Protein AF-A0A950FA76-F1 (afdb_monomer)

Sequence (65 aa):
MSCVLVATRINARICDLCHQPIRRTDDQVRILRIGVSATVHWRCFIAAMRESDHRAAAVVEEAAR

Solvent-accessible surface area (backbone atoms only — not comparable to full-atom values): 4159 Å² total; per-residue (Å²): 139,81,87,78,83,76,84,73,91,64,89,58,50,46,16,76,81,80,70,43,74,50,55,95,88,54,62,68,43,76,49,80,51,95,97,45,79,47,40,29,41,42,70,58,50,53,53,52,50,51,53,50,52,54,54,51,50,53,53,54,57,59,75,74,108

Secondary structure (DSSP, 8-state):
-------------B-TTT-PBPPTTS-EEEEEETTEEEEEEHHHHHHHHHHHHHHHHHHHHHHT-

Radius of gyration: 15.0 Å; Cα contacts (8 Å, |Δi|>4): 52; chains: 1; bounding box: 35×27×39 Å

Structure (mmCIF, N/CA/C/O backbone):
data_AF-A0A950FA76-F1
#
_entry.id   AF-A0A950FA76-F1
#
loop_
_atom_site.group_PDB
_atom_site.id
_atom_site.type_symbol
_atom_site.label_atom_id
_atom_site.label_alt_id
_atom_site.label_comp_id
_atom_site.label_asym_id
_atom_site.label_entity_id
_atom_site.label_seq_id
_atom_site.pdbx_PDB_ins_code
_atom_site.Cartn_x
_atom_site.Cartn_y
_atom_site.Cartn_z
_atom_site.occupancy
_atom_site.B_iso_or_equiv
_atom_site.auth_seq_id
_atom_site.auth_comp_id
_atom_site.auth_asym_id
_atom_site.auth_atom_id
_atom_site.pdbx_PDB_model_num
ATOM 1 N N . MET A 1 1 ? -6.374 21.430 -7.919 1.00 35.16 1 MET A N 1
ATOM 2 C CA . MET A 1 1 ? -6.584 19.975 -7.756 1.00 35.16 1 MET A CA 1
ATOM 3 C C . MET A 1 1 ? -6.418 19.682 -6.268 1.00 35.16 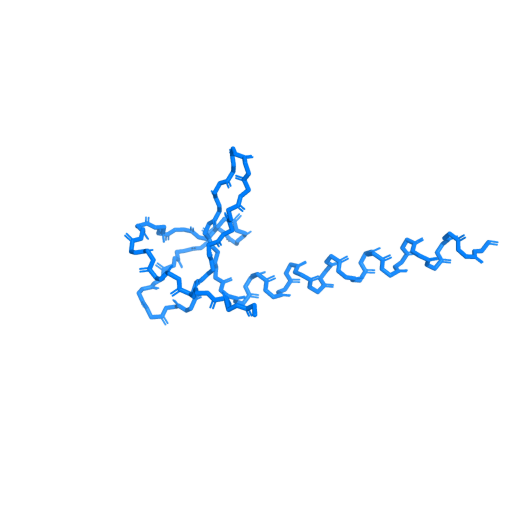1 MET A C 1
ATOM 5 O O . MET A 1 1 ? -5.310 19.794 -5.770 1.00 35.16 1 MET A O 1
ATOM 9 N N . SER A 1 2 ? -7.520 19.524 -5.530 1.00 29.33 2 SER A N 1
ATOM 10 C CA . SER A 1 2 ? -7.522 19.496 -4.057 1.00 29.33 2 SER A CA 1
ATOM 11 C C . SER A 1 2 ? -7.712 18.058 -3.576 1.00 29.33 2 SER A C 1
ATOM 13 O O . SER A 1 2 ? -8.757 17.464 -3.839 1.00 29.33 2 SER A O 1
ATOM 15 N N . CYS A 1 3 ? -6.709 17.478 -2.914 1.00 34.81 3 CYS A N 1
ATOM 16 C CA . CYS A 1 3 ? -6.862 16.194 -2.234 1.00 34.81 3 CYS A CA 1
ATOM 17 C C . CYS A 1 3 ? -7.635 16.428 -0.934 1.00 34.81 3 CYS A C 1
ATOM 19 O O . CYS A 1 3 ? -7.069 16.843 0.074 1.00 34.81 3 CYS A O 1
ATOM 21 N N . VAL A 1 4 ? -8.944 16.180 -0.961 1.00 35.16 4 VAL A N 1
ATOM 22 C CA . VAL A 1 4 ? -9.767 16.172 0.249 1.00 35.16 4 VAL A CA 1
ATOM 23 C C . VAL A 1 4 ? -9.446 14.896 1.029 1.00 35.16 4 VAL A C 1
ATOM 25 O O . VAL A 1 4 ? -9.828 13.797 0.629 1.00 35.16 4 VAL A O 1
ATOM 28 N N . LEU A 1 5 ? -8.744 15.043 2.154 1.00 40.81 5 LEU A N 1
ATOM 29 C CA . LEU A 1 5 ? -8.581 13.996 3.162 1.00 40.81 5 LEU A CA 1
ATOM 30 C C . LEU A 1 5 ? -9.928 13.774 3.861 1.00 40.81 5 LEU A C 1
ATOM 32 O O . LEU A 1 5 ? -10.226 14.375 4.891 1.00 40.81 5 LEU A O 1
ATOM 36 N N . VAL A 1 6 ? -10.779 12.924 3.287 1.00 42.06 6 VAL A N 1
ATOM 37 C CA . VAL A 1 6 ? -12.000 12.488 3.969 1.00 42.06 6 VAL A CA 1
ATOM 38 C C . VAL A 1 6 ? -11.598 11.475 5.039 1.00 42.06 6 VAL A C 1
ATOM 40 O O . VAL A 1 6 ? -11.365 10.301 4.752 1.00 42.06 6 VAL A O 1
ATOM 43 N N . ALA A 1 7 ? -11.535 11.924 6.293 1.00 42.03 7 ALA A N 1
ATOM 44 C CA . ALA A 1 7 ? -11.410 11.062 7.464 1.00 42.03 7 ALA A CA 1
ATOM 45 C C . ALA A 1 7 ? -12.717 10.271 7.685 1.00 42.03 7 ALA A C 1
ATOM 47 O O . ALA A 1 7 ? -13.473 10.516 8.625 1.00 42.03 7 ALA A O 1
ATOM 48 N N . THR A 1 8 ? -13.035 9.324 6.797 1.00 41.72 8 THR A N 1
ATOM 49 C CA . THR A 1 8 ? -14.119 8.367 7.042 1.00 41.72 8 THR A CA 1
ATOM 50 C C . THR A 1 8 ? -13.730 7.481 8.223 1.00 41.72 8 THR A C 1
ATOM 52 O O . THR A 1 8 ? -12.822 6.659 8.102 1.00 41.72 8 THR A O 1
ATOM 55 N N . ARG A 1 9 ? -14.423 7.647 9.359 1.00 43.09 9 ARG A N 1
ATOM 56 C CA . ARG A 1 9 ? -14.358 6.760 10.532 1.00 43.09 9 ARG A CA 1
ATOM 57 C C . ARG A 1 9 ? -14.829 5.358 10.142 1.00 43.09 9 ARG A C 1
ATOM 59 O O . ARG A 1 9 ? -16.001 5.027 10.277 1.00 43.09 9 ARG A O 1
ATOM 66 N N . ILE A 1 10 ? -13.920 4.541 9.638 1.00 50.28 10 ILE A N 1
ATOM 67 C CA . ILE A 1 10 ? -14.156 3.124 9.374 1.00 50.28 10 ILE A CA 1
ATOM 68 C C . ILE A 1 10 ? -13.367 2.358 10.419 1.00 50.28 10 ILE A C 1
ATOM 70 O O . ILE A 1 10 ? -12.200 2.660 10.655 1.00 50.28 10 ILE A O 1
ATOM 74 N N . ASN A 1 11 ? -14.021 1.392 11.065 1.00 51.03 11 ASN A N 1
ATOM 75 C CA . ASN A 1 11 ? -13.443 0.480 12.056 1.00 51.03 11 ASN A CA 1
ATOM 76 C C . ASN A 1 11 ? -12.423 -0.486 11.416 1.00 51.03 11 ASN A C 1
ATOM 78 O O . ASN A 1 11 ? -12.501 -1.696 11.616 1.00 51.03 11 ASN A O 1
ATOM 82 N N . ALA A 1 12 ? -11.472 0.014 10.632 1.00 58.69 12 ALA A N 1
ATOM 83 C CA . ALA A 1 12 ? -10.318 -0.766 10.238 1.00 58.69 12 ALA A CA 1
ATOM 84 C C . ALA A 1 12 ? -9.452 -0.955 11.479 1.00 58.69 12 ALA A C 1
ATOM 86 O O . ALA A 1 12 ? -8.677 -0.087 11.865 1.00 58.69 12 ALA A O 1
ATOM 87 N N . ARG A 1 13 ? -9.670 -2.070 12.174 1.00 75.50 13 ARG A N 1
ATOM 88 C CA . ARG A 1 13 ? -8.913 -2.394 13.382 1.00 75.50 13 ARG A CA 1
ATOM 89 C C . ARG A 1 13 ? -7.563 -3.005 13.071 1.00 75.50 13 ARG A C 1
ATOM 91 O O . ARG A 1 13 ? -6.777 -3.099 13.997 1.00 75.50 13 ARG A O 1
ATOM 98 N N . ILE A 1 14 ? -7.311 -3.436 11.837 1.00 88.88 14 ILE A N 1
ATOM 99 C CA . ILE A 1 14 ? -6.106 -4.159 11.426 1.00 88.88 14 ILE A CA 1
ATOM 100 C C . ILE A 1 14 ? -5.564 -3.502 10.157 1.00 88.88 14 ILE A C 1
ATOM 102 O O . ILE A 1 14 ? -6.336 -3.138 9.275 1.00 88.88 14 ILE A O 1
ATOM 106 N N . CYS A 1 15 ? -4.248 -3.328 10.094 1.00 90.75 15 CYS A N 1
ATOM 107 C CA . CYS A 1 15 ? -3.545 -2.845 8.913 1.00 90.75 15 CYS A CA 1
ATOM 108 C C . CYS A 1 15 ? -3.398 -3.968 7.882 1.00 90.75 15 CYS A C 1
ATOM 110 O O . CYS A 1 15 ? -2.803 -4.998 8.193 1.00 90.75 15 CYS A O 1
ATOM 112 N N . ASP A 1 16 ? -3.861 -3.743 6.651 1.00 90.62 16 ASP A N 1
ATOM 113 C CA . ASP A 1 16 ? -3.805 -4.735 5.560 1.00 90.62 16 ASP A CA 1
ATOM 114 C C . ASP A 1 16 ? -2.376 -5.078 5.085 1.00 90.62 16 ASP A C 1
ATOM 116 O O . ASP A 1 16 ? -2.195 -6.009 4.309 1.00 90.62 16 ASP A O 1
ATOM 120 N N . LEU A 1 17 ? -1.349 -4.338 5.528 1.00 90.69 17 LEU A N 1
ATOM 121 C CA . LEU A 1 17 ? 0.053 -4.607 5.169 1.00 90.69 17 LEU A CA 1
ATOM 122 C C . LEU A 1 17 ? 0.804 -5.398 6.242 1.00 90.69 17 LEU A C 1
ATOM 124 O O . LEU A 1 17 ? 1.469 -6.382 5.937 1.00 90.69 17 LEU A O 1
ATOM 128 N N . CYS A 1 18 ? 0.743 -4.958 7.501 1.00 93.44 18 CYS A N 1
ATOM 129 C CA . CYS A 1 18 ? 1.517 -5.570 8.588 1.00 93.44 18 CYS A CA 1
ATOM 130 C C . CYS A 1 18 ? 0.684 -6.484 9.496 1.00 93.44 18 CYS A C 1
ATOM 132 O O . CYS A 1 18 ? 1.233 -7.080 10.422 1.00 93.44 18 CYS A O 1
ATOM 134 N N . HIS A 1 19 ? -0.630 -6.562 9.270 1.00 93.06 19 HIS A N 1
ATOM 135 C CA . HIS A 1 19 ? -1.596 -7.337 10.054 1.00 93.06 19 HIS A CA 1
ATOM 136 C C . HIS A 1 19 ? -1.638 -6.992 11.5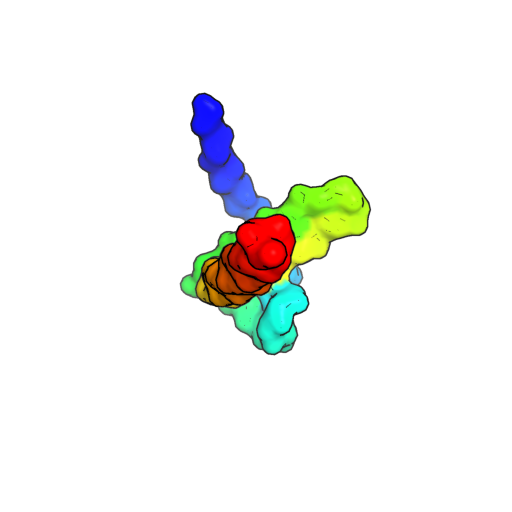53 1.00 93.06 19 HIS A C 1
ATOM 138 O O . HIS A 1 19 ? -2.207 -7.735 12.352 1.00 93.06 19 HIS A O 1
ATOM 144 N N . GLN A 1 20 ? -1.070 -5.849 11.952 1.00 93.31 20 GLN A N 1
ATOM 145 C CA . GLN A 1 20 ? -1.132 -5.349 13.324 1.00 93.31 20 GLN A CA 1
ATOM 146 C C . GLN A 1 20 ? -2.337 -4.430 13.531 1.00 93.31 20 GLN A C 1
ATOM 148 O O . GLN A 1 20 ? -2.798 -3.796 12.573 1.00 93.31 20 GLN A O 1
ATOM 153 N N . PRO A 1 21 ? -2.831 -4.302 14.775 1.00 91.50 21 PRO A N 1
ATOM 154 C CA . PRO A 1 21 ? -3.938 -3.413 15.053 1.00 91.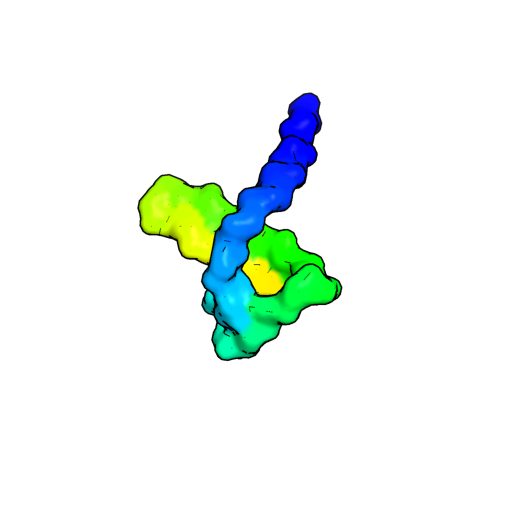50 21 PRO A CA 1
ATOM 155 C C . PRO A 1 21 ? -3.643 -1.942 14.722 1.00 91.50 21 PRO A C 1
ATOM 157 O O . PRO A 1 21 ? -2.541 -1.453 14.975 1.00 91.50 21 PRO A O 1
ATOM 160 N N . ILE A 1 22 ? -4.642 -1.221 14.213 1.00 88.56 22 ILE A N 1
ATOM 161 C CA . ILE A 1 22 ? -4.615 0.240 14.061 1.00 88.56 22 ILE A CA 1
ATOM 162 C C . ILE A 1 22 ? -5.307 0.853 15.279 1.00 88.56 22 ILE A C 1
ATOM 164 O O . ILE A 1 22 ? -6.487 0.602 15.547 1.00 88.56 22 ILE A O 1
ATOM 168 N N . ARG A 1 23 ? -4.561 1.638 16.055 1.00 87.00 23 ARG A N 1
ATOM 169 C CA . ARG A 1 23 ? -5.070 2.374 17.213 1.00 87.00 23 ARG A CA 1
ATOM 170 C C . ARG A 1 23 ? -5.660 3.704 16.757 1.00 87.00 23 ARG A C 1
ATOM 172 O O . ARG A 1 23 ? -5.288 4.250 15.729 1.00 87.00 23 ARG A O 1
ATOM 179 N N . ARG A 1 24 ? -6.537 4.290 17.577 1.00 80.50 24 ARG A N 1
ATOM 180 C CA . ARG A 1 24 ? -7.140 5.610 17.294 1.00 80.50 24 ARG A CA 1
ATOM 181 C C . ARG A 1 24 ? -6.123 6.747 17.157 1.00 80.50 24 ARG A C 1
ATOM 183 O O . ARG A 1 24 ? -6.453 7.771 16.577 1.00 80.50 24 ARG A O 1
ATOM 190 N N . THR A 1 25 ? -4.946 6.586 17.753 1.00 85.50 25 THR A N 1
ATOM 191 C CA . THR A 1 25 ? -3.848 7.557 17.722 1.00 85.50 25 THR A CA 1
ATOM 192 C C . THR A 1 25 ? -2.909 7.354 16.538 1.00 85.50 25 THR A C 1
ATOM 194 O O . THR A 1 25 ? -1.966 8.123 16.398 1.00 85.50 25 THR A O 1
ATOM 197 N N . ASP A 1 26 ? -3.103 6.301 15.742 1.00 86.31 26 ASP A N 1
ATOM 198 C CA . ASP A 1 26 ? -2.254 6.034 14.590 1.00 86.31 26 ASP A CA 1
ATOM 199 C C . ASP A 1 26 ? -2.752 6.822 13.377 1.00 86.31 26 ASP A C 1
ATOM 201 O O . ASP A 1 26 ? -3.946 6.834 13.069 1.00 86.31 26 ASP A O 1
ATOM 205 N N . ASP A 1 27 ? -1.821 7.417 12.636 1.00 89.44 27 ASP A N 1
ATOM 206 C CA . ASP A 1 27 ? -2.115 7.941 11.308 1.00 89.44 27 ASP A CA 1
ATOM 207 C C . ASP A 1 27 ? -2.410 6.779 10.352 1.00 89.44 27 ASP A C 1
ATOM 209 O O . ASP A 1 27 ? -1.623 5.829 10.228 1.00 89.44 27 ASP A O 1
ATOM 213 N N . GLN A 1 28 ? -3.536 6.861 9.644 1.00 86.81 28 GLN A N 1
ATOM 214 C CA . GLN A 1 28 ? -4.002 5.818 8.732 1.00 86.81 28 GLN A CA 1
ATOM 215 C C . GLN A 1 28 ? -4.304 6.363 7.337 1.00 86.81 28 GLN A C 1
ATOM 217 O O . GLN A 1 28 ? -4.757 7.495 7.168 1.00 86.81 28 GLN A O 1
ATOM 222 N N . VAL A 1 29 ? -4.097 5.514 6.335 1.00 88.62 29 VAL A N 1
ATOM 223 C CA . VAL A 1 29 ? -4.439 5.774 4.934 1.00 88.62 29 VAL A CA 1
ATOM 224 C C . VAL A 1 29 ? -5.487 4.777 4.501 1.00 88.62 29 VAL A C 1
ATOM 226 O O . VAL A 1 29 ? -5.391 3.587 4.804 1.00 88.62 29 VAL A O 1
ATOM 229 N N . ARG A 1 30 ? -6.468 5.264 3.744 1.00 84.31 30 ARG A N 1
ATOM 230 C CA . ARG A 1 30 ? -7.421 4.416 3.044 1.00 84.31 30 ARG A CA 1
ATOM 231 C C . ARG A 1 30 ? -7.120 4.441 1.554 1.00 84.31 30 ARG A C 1
ATOM 233 O O . ARG A 1 30 ? -7.118 5.502 0.936 1.00 84.31 30 ARG A O 1
ATOM 240 N N . ILE A 1 31 ? -6.891 3.265 0.994 1.00 84.12 31 ILE A N 1
ATOM 241 C CA . ILE A 1 31 ? -6.639 3.064 -0.428 1.00 84.12 31 ILE A CA 1
ATOM 242 C C . ILE A 1 31 ? -7.943 2.577 -1.044 1.00 84.12 31 ILE A C 1
ATOM 244 O O . ILE A 1 31 ? -8.492 1.559 -0.623 1.00 84.12 31 ILE A O 1
ATOM 248 N N . LEU A 1 32 ? -8.448 3.324 -2.022 1.00 83.81 32 LEU A N 1
ATOM 249 C CA . LEU A 1 32 ? -9.674 3.009 -2.744 1.00 83.81 32 LEU A CA 1
ATOM 250 C C . LEU A 1 32 ? -9.337 2.747 -4.208 1.00 83.81 32 LEU A C 1
ATOM 252 O O . LEU A 1 32 ? -8.882 3.642 -4.918 1.00 83.81 32 LEU A O 1
ATOM 256 N N . ARG A 1 33 ? -9.587 1.522 -4.661 1.00 78.44 33 ARG A N 1
ATOM 257 C CA . ARG A 1 33 ? -9.565 1.126 -6.072 1.00 78.44 33 ARG A CA 1
ATOM 258 C C . ARG A 1 33 ? -10.906 0.477 -6.405 1.00 78.44 33 ARG A C 1
ATOM 260 O O . ARG A 1 33 ? -11.597 -0.007 -5.511 1.00 78.44 33 ARG A O 1
ATOM 267 N N . ILE A 1 34 ? -11.301 0.461 -7.677 1.00 78.81 34 ILE A N 1
ATOM 268 C CA . ILE A 1 34 ? -12.530 -0.227 -8.102 1.00 78.81 34 ILE A CA 1
ATOM 269 C C . ILE A 1 34 ? -12.475 -1.681 -7.603 1.00 78.81 34 ILE A C 1
ATOM 271 O O . ILE A 1 34 ? -11.552 -2.415 -7.945 1.00 78.81 34 ILE A O 1
ATOM 275 N N . GLY A 1 35 ? -13.427 -2.062 -6.747 1.00 74.69 35 GLY A N 1
ATOM 276 C CA . GLY A 1 35 ? -13.516 -3.401 -6.154 1.00 74.69 35 GLY A CA 1
ATOM 277 C C . GLY A 1 35 ? -12.562 -3.700 -4.987 1.00 74.69 35 GLY A C 1
ATOM 278 O O . GLY A 1 35 ? -12.644 -4.793 -4.438 1.00 74.69 35 GLY A O 1
ATOM 279 N N . VAL A 1 36 ? -11.690 -2.770 -4.571 1.00 74.81 36 VAL A N 1
ATOM 280 C CA . VAL A 1 36 ? -10.720 -2.992 -3.479 1.00 74.81 36 VAL A CA 1
ATOM 281 C C . VAL A 1 36 ? -10.662 -1.783 -2.543 1.00 74.81 36 VAL A C 1
ATOM 283 O O . VAL A 1 36 ? -10.415 -0.655 -2.966 1.00 74.81 36 VAL A O 1
ATOM 286 N N . SER A 1 37 ? -10.840 -2.024 -1.244 1.00 84.00 37 SER A N 1
ATOM 287 C CA . SER A 1 37 ? -10.607 -1.039 -0.184 1.00 84.00 37 SER A CA 1
ATOM 288 C C . SER A 1 37 ? -9.623 -1.631 0.814 1.00 84.00 37 SER A C 1
ATOM 290 O O . SER A 1 37 ? -9.925 -2.664 1.400 1.00 84.00 37 SER A O 1
ATOM 292 N N . ALA A 1 38 ? -8.501 -0.953 1.043 1.00 85.69 38 ALA A N 1
ATOM 293 C CA . ALA A 1 38 ? -7.527 -1.320 2.070 1.00 85.69 38 ALA A CA 1
ATOM 294 C C . ALA A 1 38 ? -7.335 -0.158 3.049 1.00 85.69 38 ALA A C 1
ATOM 296 O O . ALA A 1 38 ? -7.359 1.011 2.651 1.00 85.69 38 ALA A O 1
ATOM 297 N N . THR A 1 39 ? -7.155 -0.469 4.327 1.00 90.44 39 THR A N 1
ATOM 298 C CA . THR A 1 39 ? -6.779 0.491 5.362 1.00 90.44 39 THR A CA 1
ATOM 299 C C . THR A 1 39 ?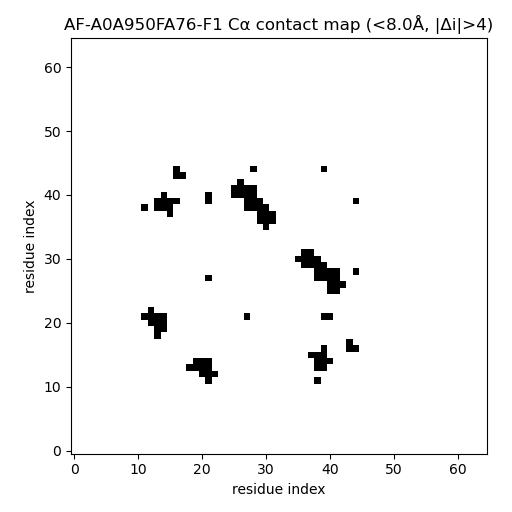 -5.468 0.071 6.000 1.00 90.44 39 THR A C 1
ATOM 301 O O . THR A 1 39 ? -5.295 -1.051 6.469 1.00 90.44 39 THR A O 1
ATOM 304 N N . VAL A 1 40 ? -4.518 0.995 6.019 1.00 90.12 40 VAL A N 1
ATOM 305 C CA . VAL A 1 40 ? -3.141 0.716 6.425 1.00 90.12 40 VAL A CA 1
ATOM 306 C C . VAL A 1 40 ? -2.620 1.834 7.314 1.00 90.12 40 VAL A C 1
ATOM 308 O O . VAL A 1 40 ? -3.082 2.974 7.227 1.00 90.12 40 VAL A O 1
ATOM 311 N N . HIS A 1 41 ? -1.622 1.541 8.148 1.00 92.75 41 HIS A N 1
ATOM 312 C CA . HIS A 1 41 ? -0.868 2.598 8.826 1.00 92.75 41 HIS A CA 1
ATOM 313 C C . HIS A 1 41 ? -0.166 3.483 7.791 1.00 92.75 41 HIS A C 1
ATOM 315 O O . HIS A 1 41 ? 0.402 2.967 6.825 1.00 92.7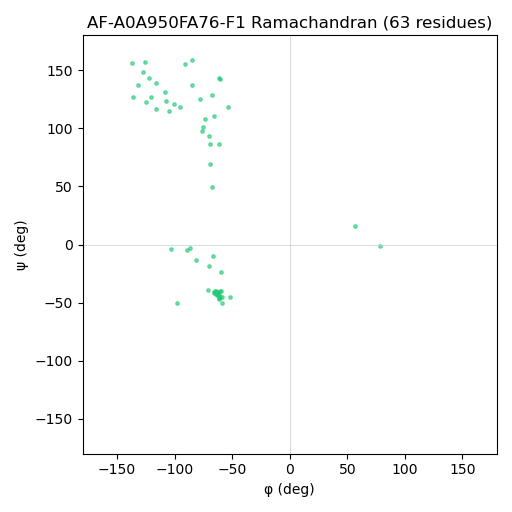5 41 HIS A O 1
ATOM 321 N N . TRP A 1 42 ? -0.094 4.793 8.044 1.00 90.88 42 TRP A N 1
ATOM 322 C CA . TRP A 1 42 ? 0.673 5.733 7.215 1.00 90.88 42 TRP A CA 1
ATOM 323 C C . TRP A 1 42 ? 2.118 5.260 6.999 1.00 90.88 42 TRP A C 1
ATOM 325 O O . TRP A 1 42 ? 2.608 5.216 5.873 1.00 90.88 42 TRP A O 1
ATOM 335 N N . ARG A 1 43 ? 2.788 4.799 8.065 1.00 92.81 43 ARG A N 1
ATOM 336 C CA . ARG A 1 43 ? 4.166 4.286 7.974 1.00 92.81 43 ARG A CA 1
ATOM 337 C C . ARG A 1 43 ? 4.296 3.070 7.048 1.00 92.81 43 ARG A C 1
ATOM 339 O O . ARG A 1 43 ? 5.272 2.968 6.313 1.00 92.81 43 ARG A O 1
ATOM 346 N N . CYS A 1 44 ? 3.321 2.159 7.087 1.00 93.50 44 CYS A N 1
ATOM 347 C CA . CYS A 1 44 ? 3.330 0.945 6.273 1.00 93.50 44 CYS A CA 1
ATOM 348 C C . CYS A 1 44 ? 3.094 1.295 4.806 1.00 93.50 44 CYS A C 1
ATOM 350 O O . CYS A 1 44 ? 3.769 0.754 3.938 1.00 93.50 44 CYS A O 1
ATOM 352 N N . PHE A 1 45 ? 2.202 2.252 4.546 1.00 92.81 45 PHE A N 1
ATOM 353 C CA . PHE A 1 45 ? 1.990 2.793 3.211 1.00 92.81 45 PHE A CA 1
ATOM 354 C C . PHE A 1 45 ? 3.275 3.394 2.622 1.00 92.81 45 PHE A C 1
ATOM 356 O O . PHE A 1 45 ? 3.670 3.022 1.522 1.00 92.81 45 PHE A O 1
ATOM 363 N N . ILE A 1 46 ? 3.973 4.262 3.364 1.00 93.06 46 ILE A N 1
ATOM 364 C CA . ILE A 1 46 ? 5.226 4.876 2.893 1.00 93.06 46 ILE A CA 1
ATOM 365 C C . ILE A 1 46 ? 6.320 3.833 2.641 1.00 93.06 46 ILE A C 1
ATOM 367 O O . ILE A 1 46 ? 7.038 3.936 1.648 1.00 93.06 46 ILE A O 1
ATOM 371 N N . ALA A 1 47 ? 6.447 2.825 3.507 1.00 94.00 47 ALA A N 1
ATOM 372 C CA . ALA A 1 47 ? 7.401 1.739 3.296 1.00 94.00 47 ALA A CA 1
ATOM 373 C C . ALA A 1 47 ? 7.100 0.959 2.003 1.00 94.00 47 ALA A C 1
ATOM 375 O O . ALA A 1 47 ? 8.005 0.756 1.196 1.00 94.00 47 ALA A O 1
ATOM 376 N N . ALA A 1 48 ? 5.832 0.603 1.770 1.00 92.62 48 A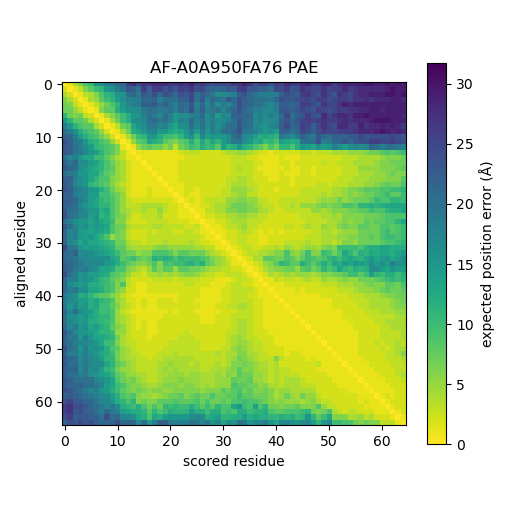LA A N 1
ATOM 377 C CA . ALA A 1 48 ? 5.410 -0.106 0.564 1.00 92.62 48 ALA A CA 1
ATOM 378 C C . ALA A 1 48 ? 5.617 0.725 -0.715 1.00 92.62 48 ALA A C 1
ATOM 380 O O . ALA A 1 48 ? 6.065 0.189 -1.726 1.00 92.62 48 ALA A O 1
ATOM 381 N N . MET A 1 49 ? 5.345 2.036 -0.671 1.00 91.56 49 MET A N 1
ATOM 382 C CA . MET A 1 49 ? 5.611 2.939 -1.798 1.00 91.56 49 MET A CA 1
ATOM 383 C C . MET A 1 49 ? 7.101 2.983 -2.142 1.00 91.56 49 MET A C 1
ATOM 385 O O . MET A 1 49 ? 7.457 2.799 -3.298 1.00 91.56 49 MET A O 1
ATOM 389 N N . ARG A 1 50 ? 7.979 3.130 -1.142 1.00 93.62 50 ARG A N 1
ATOM 390 C CA . ARG A 1 50 ? 9.435 3.126 -1.366 1.00 93.62 50 ARG A CA 1
ATOM 391 C C . ARG A 1 50 ? 9.924 1.813 -1.961 1.00 93.62 50 ARG A C 1
ATOM 393 O O . ARG A 1 50 ? 10.747 1.822 -2.867 1.00 93.62 50 ARG A O 1
ATOM 400 N N . GLU A 1 51 ? 9.430 0.683 -1.461 1.00 94.38 51 GLU A N 1
ATOM 401 C CA .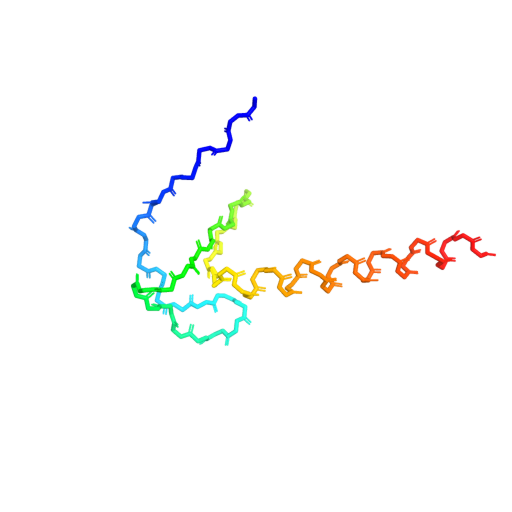 GLU A 1 51 ? 9.768 -0.625 -2.023 1.00 94.38 51 GLU A CA 1
ATOM 402 C C . GLU A 1 51 ? 9.298 -0.750 -3.479 1.00 94.38 51 GLU A C 1
ATOM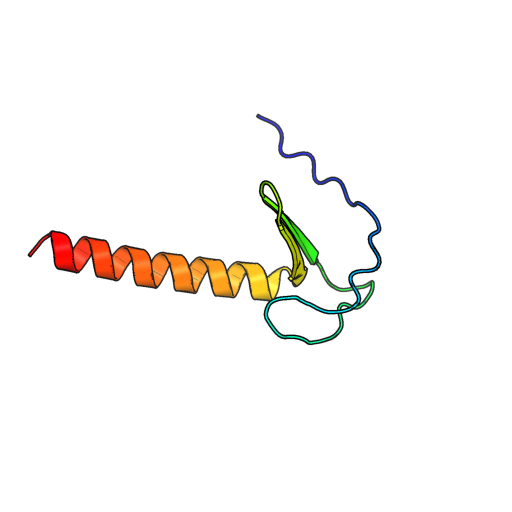 404 O O . GLU A 1 51 ? 10.047 -1.234 -4.329 1.00 94.38 51 GLU A O 1
ATOM 409 N N . SER A 1 52 ? 8.088 -0.273 -3.782 1.00 91.25 52 SER A N 1
ATOM 410 C CA . SER A 1 52 ? 7.570 -0.216 -5.149 1.00 91.25 52 SER A CA 1
ATOM 411 C C . SER A 1 52 ? 8.445 0.658 -6.049 1.00 91.25 52 SER A C 1
ATOM 413 O O . SER A 1 52 ? 8.773 0.235 -7.155 1.00 91.25 52 SER A O 1
ATOM 415 N N . ASP A 1 53 ? 8.859 1.836 -5.579 1.00 93.94 53 ASP A N 1
ATOM 416 C CA . ASP A 1 53 ? 9.724 2.754 -6.326 1.00 93.94 53 ASP A CA 1
ATOM 417 C C . ASP A 1 53 ? 11.096 2.125 -6.602 1.00 93.94 53 ASP A C 1
ATOM 419 O O . ASP A 1 53 ? 11.590 2.186 -7.726 1.00 93.94 53 ASP A O 1
ATOM 423 N N . HIS A 1 54 ? 11.689 1.448 -5.612 1.00 92.56 54 HIS A N 1
ATOM 424 C CA . HIS A 1 54 ? 12.952 0.726 -5.789 1.00 92.56 54 HIS A CA 1
ATOM 425 C C . HIS A 1 54 ? 12.844 -0.393 -6.828 1.00 92.56 54 HIS A C 1
ATOM 427 O O . HIS A 1 54 ? 13.716 -0.524 -7.685 1.00 92.56 54 HIS A O 1
ATOM 433 N N . ARG A 1 55 ? 11.770 -1.190 -6.782 1.00 91.12 55 ARG A N 1
ATOM 434 C CA . ARG A 1 55 ? 11.534 -2.241 -7.782 1.00 91.12 55 ARG A CA 1
ATOM 435 C C . ARG A 1 55 ? 11.300 -1.650 -9.172 1.00 91.12 55 ARG A C 1
ATOM 437 O O . ARG A 1 55 ? 11.814 -2.187 -10.145 1.00 91.12 55 ARG A O 1
ATOM 444 N N . ALA A 1 56 ? 10.558 -0.548 -9.267 1.00 89.25 56 ALA A N 1
ATOM 445 C CA . ALA A 1 56 ? 10.329 0.142 -10.532 1.00 89.25 56 ALA A CA 1
ATOM 446 C C . ALA A 1 56 ? 11.637 0.683 -11.128 1.00 89.25 56 ALA A C 1
ATOM 448 O O . ALA A 1 56 ? 11.878 0.497 -12.317 1.00 89.25 56 ALA A O 1
ATOM 449 N N . ALA A 1 57 ? 12.502 1.286 -10.306 1.00 89.00 57 ALA A N 1
ATOM 450 C CA . ALA A 1 57 ? 13.817 1.756 -10.735 1.00 89.00 57 ALA A CA 1
ATOM 451 C C . ALA A 1 57 ? 14.675 0.614 -11.305 1.00 89.00 57 ALA A C 1
ATOM 453 O O . ALA A 1 57 ? 15.211 0.755 -12.400 1.00 89.00 57 ALA A O 1
ATOM 454 N N . ALA A 1 58 ? 14.713 -0.541 -10.630 1.00 89.88 58 ALA A N 1
ATOM 455 C CA . ALA A 1 58 ? 15.448 -1.713 -11.110 1.00 89.88 58 ALA A CA 1
ATOM 456 C C . ALA A 1 58 ? 14.954 -2.205 -12.485 1.00 89.88 58 ALA A C 1
ATOM 458 O O . ALA A 1 58 ? 15.761 -2.537 -13.349 1.00 89.88 58 ALA A O 1
ATOM 459 N N . VAL A 1 59 ? 13.635 -2.197 -12.718 1.00 90.56 59 VAL A N 1
ATOM 460 C CA . VAL A 1 59 ? 13.051 -2.566 -14.022 1.00 90.56 59 VAL A CA 1
ATOM 461 C C . VAL A 1 59 ? 13.445 -1.571 -15.117 1.00 90.56 59 VAL A C 1
ATOM 463 O O . VAL A 1 59 ? 13.740 -1.982 -16.237 1.00 90.56 59 VAL A O 1
ATOM 466 N N . VAL A 1 60 ? 13.460 -0.267 -14.819 1.00 89.81 60 VAL A N 1
ATOM 467 C CA . VAL A 1 60 ? 13.886 0.755 -15.791 1.00 89.81 60 VAL A CA 1
ATOM 468 C C . VAL A 1 60 ? 15.371 0.608 -16.131 1.00 89.81 60 VAL A C 1
ATOM 470 O O . VAL A 1 60 ? 15.732 0.716 -17.300 1.00 89.81 60 VAL A O 1
AT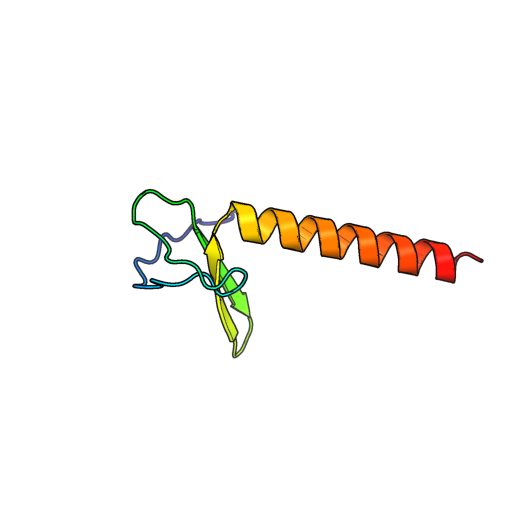OM 473 N N . GLU A 1 61 ? 16.223 0.339 -15.140 1.00 90.38 61 GLU A N 1
ATOM 474 C CA . GLU A 1 61 ? 17.658 0.113 -15.352 1.00 90.38 61 GLU A CA 1
ATOM 475 C C . GLU A 1 61 ? 17.926 -1.134 -16.205 1.00 90.38 61 GLU A C 1
ATOM 477 O O . GLU A 1 61 ? 18.754 -1.083 -17.114 1.00 90.38 61 GLU A O 1
ATOM 482 N N . GLU A 1 62 ? 17.208 -2.234 -15.961 1.00 85.44 62 GLU A N 1
ATOM 483 C CA . GLU A 1 62 ? 17.323 -3.456 -16.763 1.00 85.44 62 GLU A CA 1
ATOM 484 C C . GLU A 1 62 ? 16.859 -3.239 -18.210 1.00 85.44 62 GLU A C 1
ATOM 486 O O . GLU A 1 62 ? 17.522 -3.691 -19.138 1.00 85.44 62 GLU A O 1
ATOM 491 N N . ALA A 1 63 ? 15.768 -2.498 -18.419 1.00 81.56 63 ALA A N 1
ATOM 492 C CA . ALA A 1 63 ? 15.251 -2.190 -19.753 1.00 81.56 63 ALA A CA 1
ATOM 493 C C . ALA A 1 63 ? 16.141 -1.226 -20.561 1.00 81.56 63 ALA A C 1
ATOM 495 O O . ALA A 1 63 ? 15.993 -1.129 -21.779 1.00 81.56 63 ALA A O 1
ATOM 496 N N . ALA A 1 64 ? 17.032 -0.488 -19.895 1.00 77.81 64 ALA A N 1
ATOM 497 C CA . ALA A 1 64 ? 17.975 0.430 -20.530 1.00 77.81 64 ALA A CA 1
ATOM 498 C C . ALA A 1 64 ? 19.286 -0.248 -20.979 1.00 77.81 64 ALA A C 1
ATOM 500 O O . ALA A 1 64 ? 20.144 0.428 -21.553 1.00 77.81 64 ALA A O 1
ATOM 501 N N . ARG A 1 65 ? 19.457 -1.546 -20.698 1.00 69.75 65 ARG A N 1
ATOM 502 C CA . ARG A 1 65 ? 20.652 -2.339 -21.011 1.00 69.75 65 ARG A CA 1
ATOM 503 C C . ARG A 1 65 ? 20.483 -3.164 -22.283 1.00 69.75 65 ARG A C 1
ATOM 505 O O . ARG A 1 65 ? 21.503 -3.301 -22.995 1.00 69.75 65 ARG A O 1
#

Mean predicted aligned error: 8.6 Å

pLDDT: mean 79.36, std 18.84, range [29.33, 94.38]

Foldseek 3Di:
DDDPPPPPPDPPQAAPQPRHGDDPPFAWDWDDDVVDIGIHTPVSVVVVVVVVVVVVVVVVVVVVD

Nearest PDB structures (foldseek):
  6zu5-assembly1_LW0  TM=6.964E-01  e=4.088E+00  Paranosema locustae
  7osa-assembly1_eL24  TM=6.721E-01  e=4.988E+00  Saccharomyces cerevisiae
  5k8j-assembly1_D-2  TM=5.613E-01  e=6.505E+00  Caulobacter vibrioides CB15